Protein AF-E8NE59-F1 (afdb_monomer_lite)

Sequence (76 aa):
MDAVNPLMPAAYDLVWSGLAVVALGLAVWGIVSLSRSARRLSSTVVLIWALVILVVPVLGPVSWLFAGRRAGVART

Secondary structure (DSSP, 8-state):
-----TTSPPHHHHHHHHHHHHHHHHHHHHHHHHHHHGGGS-HHHHHHHHHHHHHHHHHHHHHHHHHHHHHHHT--

Structure (mmCIF, N/CA/C/O backbone):
data_AF-E8NE59-F1
#
_entry.id   AF-E8NE59-F1
#
loop_
_atom_site.group_PDB
_atom_site.id
_atom_site.type_symbol
_atom_site.label_atom_id
_atom_site.label_alt_id
_atom_site.label_comp_id
_atom_site.label_asym_id
_atom_site.label_entity_id
_atom_site.label_seq_id
_atom_site.pdbx_PDB_ins_code
_atom_site.Cartn_x
_atom_site.Cartn_y
_atom_site.Cartn_z
_atom_site.occupancy
_atom_site.B_iso_or_equiv
_atom_site.auth_seq_id
_atom_site.auth_comp_id
_atom_site.auth_asym_id
_atom_site.auth_atom_id
_atom_site.pdbx_PDB_model_num
ATOM 1 N N . MET A 1 1 ? 28.619 6.112 -25.972 1.00 47.38 1 MET A N 1
ATOM 2 C CA . MET A 1 1 ? 27.219 5.661 -25.872 1.00 47.38 1 MET A CA 1
ATOM 3 C C . MET A 1 1 ? 27.181 4.723 -24.691 1.00 47.38 1 MET A C 1
ATOM 5 O O . MET A 1 1 ? 27.756 3.647 -24.789 1.00 47.38 1 MET A O 1
ATOM 9 N N . ASP A 1 2 ? 26.657 5.179 -23.557 1.00 56.06 2 ASP A N 1
ATOM 10 C CA . ASP A 1 2 ? 26.605 4.370 -22.341 1.00 56.06 2 ASP A CA 1
ATOM 11 C C . ASP A 1 2 ? 25.777 3.117 -22.626 1.00 56.06 2 ASP A C 1
ATOM 13 O O . ASP A 1 2 ? 24.632 3.204 -23.073 1.00 56.06 2 ASP A O 1
ATOM 17 N N . ALA A 1 3 ? 26.389 1.945 -22.466 1.00 66.19 3 ALA A N 1
ATOM 18 C CA . ALA A 1 3 ? 25.726 0.675 -22.706 1.00 66.19 3 ALA A CA 1
ATOM 19 C C . ALA A 1 3 ? 24.611 0.505 -21.663 1.00 66.19 3 ALA A C 1
ATOM 21 O O . ALA A 1 3 ? 24.871 0.171 -20.507 1.00 66.19 3 ALA A O 1
ATOM 22 N N . VAL A 1 4 ? 23.367 0.776 -22.062 1.00 68.19 4 VAL A N 1
ATOM 23 C CA . VAL A 1 4 ? 22.185 0.540 -21.230 1.00 68.19 4 VAL A CA 1
ATOM 24 C C . VAL A 1 4 ? 22.059 -0.966 -21.042 1.00 68.19 4 VAL A C 1
ATOM 26 O O . VAL A 1 4 ? 21.723 -1.687 -21.978 1.00 68.19 4 VAL A O 1
ATOM 29 N N . ASN A 1 5 ? 22.389 -1.446 -19.843 1.00 72.06 5 ASN A N 1
ATOM 30 C CA . ASN A 1 5 ? 22.297 -2.860 -19.508 1.00 72.06 5 ASN A CA 1
ATOM 31 C C . ASN A 1 5 ? 20.814 -3.284 -19.491 1.00 72.06 5 ASN A C 1
ATOM 33 O O . ASN A 1 5 ? 20.085 -2.838 -18.604 1.00 72.06 5 ASN A O 1
ATOM 37 N N . PRO A 1 6 ? 20.360 -4.157 -20.411 1.00 72.88 6 PRO A N 1
ATOM 38 C CA . PRO A 1 6 ? 18.955 -4.554 -20.514 1.00 72.88 6 PRO A CA 1
ATOM 39 C C . PRO A 1 6 ? 18.477 -5.419 -19.338 1.00 72.88 6 PRO A C 1
ATOM 41 O O . PRO A 1 6 ? 17.281 -5.659 -19.205 1.00 72.88 6 PRO A O 1
ATOM 44 N N . LEU A 1 7 ? 19.396 -5.902 -18.495 1.00 74.31 7 LEU A N 1
ATOM 45 C CA . LEU A 1 7 ? 19.075 -6.665 -17.286 1.00 74.31 7 LEU A CA 1
ATOM 46 C C . LEU A 1 7 ? 18.842 -5.774 -16.061 1.00 74.31 7 LEU A C 1
ATOM 48 O O . LEU A 1 7 ? 18.331 -6.254 -15.051 1.00 74.31 7 LEU A O 1
ATOM 52 N N . MET A 1 8 ? 19.222 -4.496 -16.127 1.00 71.81 8 MET A N 1
ATOM 53 C CA . MET A 1 8 ? 18.939 -3.549 -15.055 1.00 71.81 8 MET A CA 1
ATOM 54 C C . MET A 1 8 ? 17.554 -2.941 -15.290 1.00 71.81 8 MET A C 1
ATOM 56 O O . MET A 1 8 ? 17.329 -2.383 -16.366 1.00 71.81 8 MET A O 1
ATOM 60 N N . PRO A 1 9 ? 16.635 -3.013 -14.307 1.00 72.31 9 PRO A N 1
ATOM 61 C CA . PRO A 1 9 ? 15.373 -2.288 -14.382 1.00 72.31 9 PRO A CA 1
ATOM 62 C C . PRO A 1 9 ? 15.646 -0.817 -14.674 1.00 72.31 9 PRO A C 1
ATOM 64 O O . PRO A 1 9 ? 16.622 -0.251 -14.162 1.00 72.31 9 PRO A O 1
ATOM 67 N N . 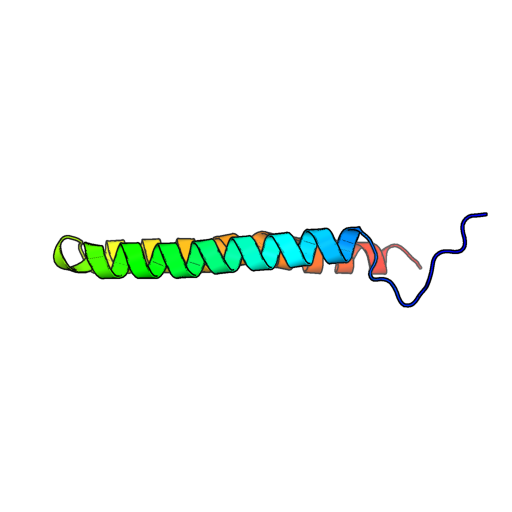ALA A 1 10 ? 14.790 -0.181 -15.473 1.00 83.19 10 ALA A N 1
ATOM 68 C CA . ALA A 1 10 ? 14.938 1.243 -15.702 1.00 83.19 10 ALA A CA 1
ATOM 69 C C . ALA A 1 10 ? 14.846 1.971 -14.353 1.00 83.19 10 ALA A C 1
ATOM 71 O O . ALA A 1 10 ? 14.109 1.556 -13.456 1.00 83.19 10 ALA A O 1
ATOM 72 N N . ALA A 1 11 ? 15.555 3.094 -14.200 1.00 79.69 11 ALA A N 1
ATOM 73 C CA . ALA A 1 11 ? 15.469 3.906 -12.981 1.00 79.69 11 ALA A CA 1
ATOM 74 C C . ALA A 1 11 ? 14.007 4.246 -12.624 1.00 79.69 11 ALA A C 1
ATOM 76 O O . ALA A 1 11 ? 13.634 4.292 -11.455 1.00 79.69 11 ALA A O 1
ATOM 77 N N . TYR A 1 12 ? 13.168 4.397 -13.652 1.00 77.31 12 TYR A N 1
ATOM 78 C CA . TYR A 1 12 ? 11.721 4.524 -13.545 1.00 77.31 12 TYR A CA 1
ATOM 79 C C . TYR A 1 12 ? 11.065 3.362 -12.780 1.00 77.31 12 TYR A C 1
ATOM 81 O O . TYR A 1 12 ? 10.346 3.605 -11.812 1.00 77.31 12 TYR A O 1
ATOM 89 N N . ASP A 1 13 ? 11.342 2.111 -13.155 1.00 82.69 13 ASP A N 1
ATOM 90 C CA . ASP A 1 13 ? 10.762 0.920 -12.518 1.00 82.69 13 ASP A CA 1
ATOM 91 C C . ASP A 1 13 ? 11.149 0.837 -11.038 1.00 82.69 13 ASP A C 1
ATOM 93 O O . ASP A 1 13 ? 10.336 0.466 -10.186 1.00 82.69 13 ASP A O 1
ATOM 97 N N . LEU A 1 14 ? 12.381 1.242 -10.722 1.00 86.19 14 LEU A N 1
ATOM 98 C CA . LEU A 1 14 ? 12.899 1.274 -9.359 1.00 86.19 14 LEU A CA 1
ATOM 99 C C . LEU A 1 14 ? 12.179 2.325 -8.500 1.00 86.19 14 LEU A C 1
ATOM 101 O O . LEU A 1 14 ? 11.796 2.034 -7.367 1.00 86.19 14 LEU A O 1
ATOM 105 N N . VAL A 1 15 ? 11.938 3.520 -9.051 1.00 88.06 15 VAL A N 1
ATOM 106 C CA . VAL A 1 15 ? 11.189 4.593 -8.375 1.00 88.06 15 VAL A CA 1
ATOM 107 C C . VAL A 1 15 ? 9.750 4.161 -8.099 1.00 88.06 15 VAL A C 1
ATOM 109 O O . VAL A 1 15 ? 9.277 4.314 -6.973 1.00 88.06 15 VAL A O 1
ATOM 112 N N . TRP A 1 16 ? 9.060 3.574 -9.080 1.00 83.94 16 TRP A N 1
ATOM 113 C CA . TRP A 1 16 ? 7.679 3.114 -8.889 1.00 83.94 16 TRP A CA 1
ATOM 114 C C . TRP A 1 16 ? 7.569 1.951 -7.917 1.00 83.94 16 TRP A C 1
ATOM 116 O O . TRP A 1 16 ? 6.657 1.936 -7.091 1.00 83.94 16 TRP A O 1
ATOM 126 N N . SER A 1 17 ? 8.514 1.014 -7.962 1.00 85.44 17 SER A N 1
ATOM 127 C CA . SER A 1 17 ? 8.571 -0.091 -7.005 1.00 85.44 17 SER A CA 1
ATOM 128 C C . SER A 1 17 ? 8.811 0.424 -5.587 1.00 85.44 17 SER A C 1
ATOM 130 O O . SER A 1 17 ? 8.101 0.037 -4.660 1.00 85.44 17 SER A O 1
ATOM 132 N N . GLY A 1 18 ? 9.751 1.359 -5.414 1.00 90.06 18 GLY A N 1
ATOM 133 C CA . GLY A 1 18 ? 9.990 2.018 -4.131 1.00 90.06 18 GLY A CA 1
ATOM 134 C C . GLY A 1 18 ? 8.748 2.748 -3.617 1.00 90.06 18 GLY A C 1
ATOM 135 O O . GLY A 1 18 ? 8.364 2.575 -2.459 1.00 90.06 18 GLY A O 1
ATOM 136 N N . LEU A 1 19 ? 8.066 3.500 -4.487 1.00 89.00 19 LEU A N 1
ATOM 137 C CA . LEU A 1 19 ? 6.835 4.205 -4.138 1.00 89.00 19 LEU A CA 1
ATOM 138 C C . LEU A 1 19 ? 5.721 3.234 -3.723 1.00 89.00 19 LEU A C 1
ATOM 140 O O . LEU A 1 19 ? 5.038 3.483 -2.731 1.00 89.00 19 LEU A O 1
ATOM 144 N N . ALA A 1 20 ? 5.574 2.105 -4.422 1.00 86.88 20 ALA A N 1
ATOM 145 C CA . ALA A 1 20 ? 4.610 1.063 -4.077 1.00 86.88 20 ALA A CA 1
ATOM 146 C C . ALA A 1 20 ? 4.895 0.444 -2.698 1.00 86.88 20 ALA A C 1
ATOM 148 O O . ALA A 1 20 ? 3.969 0.252 -1.909 1.00 86.88 20 ALA A O 1
ATOM 149 N N . VAL A 1 21 ? 6.166 0.185 -2.372 1.00 89.50 21 VAL A N 1
ATOM 150 C CA . VAL A 1 21 ? 6.570 -0.346 -1.059 1.00 89.50 21 VAL A CA 1
ATOM 151 C C . VAL A 1 21 ? 6.261 0.647 0.063 1.00 89.50 21 VAL A C 1
ATOM 153 O O . VAL A 1 21 ? 5.679 0.261 1.078 1.00 89.50 21 VAL A O 1
ATOM 156 N N . VAL A 1 22 ? 6.593 1.930 -0.116 1.00 89.94 22 VAL A N 1
ATOM 157 C CA . VAL A 1 22 ? 6.278 2.981 0.869 1.00 89.94 22 VAL A CA 1
ATOM 158 C C . VAL A 1 22 ? 4.768 3.100 1.067 1.00 89.94 22 VAL A C 1
ATOM 160 O O . VAL A 1 22 ? 4.288 3.135 2.200 1.00 89.94 22 VAL A O 1
ATOM 163 N N . ALA A 1 23 ? 4.014 3.110 -0.030 1.00 88.19 23 ALA A N 1
ATOM 164 C CA . ALA A 1 23 ? 2.563 3.196 -0.012 1.00 88.19 23 ALA A CA 1
ATOM 165 C C . ALA A 1 23 ? 1.925 2.004 0.728 1.00 88.19 23 ALA A C 1
ATOM 167 O O . ALA A 1 23 ? 1.037 2.196 1.560 1.00 88.19 23 ALA A O 1
ATOM 168 N N . LEU A 1 24 ? 2.429 0.785 0.503 1.00 87.00 24 LEU A N 1
ATOM 169 C CA . LEU A 1 24 ? 2.005 -0.414 1.228 1.00 87.00 24 LEU A CA 1
ATOM 170 C C . LEU A 1 24 ? 2.330 -0.324 2.726 1.00 87.00 24 LEU A C 1
ATOM 172 O O . LEU A 1 24 ? 1.477 -0.637 3.557 1.00 87.00 24 LEU A O 1
ATOM 176 N N . GLY A 1 25 ? 3.533 0.130 3.085 1.00 88.38 25 GLY A N 1
ATOM 177 C CA . GLY A 1 25 ? 3.935 0.309 4.482 1.00 88.38 25 GLY A CA 1
ATOM 178 C C . GLY A 1 25 ? 3.037 1.301 5.225 1.00 88.38 25 GLY A C 1
ATOM 179 O O . GLY A 1 25 ? 2.575 1.015 6.332 1.00 88.38 25 GLY A O 1
ATOM 180 N N . LEU A 1 26 ? 2.717 2.431 4.587 1.00 86.69 26 LEU A N 1
ATOM 181 C CA . LEU A 1 26 ? 1.761 3.407 5.111 1.00 86.69 26 LEU A CA 1
ATOM 182 C C . LEU A 1 26 ? 0.354 2.819 5.234 1.00 86.69 26 LEU A C 1
ATOM 184 O O . LEU A 1 26 ? -0.331 3.108 6.214 1.00 86.69 26 LEU A O 1
ATOM 188 N N . ALA A 1 27 ? -0.066 1.969 4.294 1.00 86.12 27 ALA A N 1
ATOM 189 C CA . ALA A 1 27 ? -1.369 1.323 4.364 1.00 86.12 27 ALA A CA 1
ATOM 190 C C . ALA A 1 27 ? -1.481 0.362 5.555 1.00 86.12 27 ALA A C 1
ATOM 192 O O . ALA A 1 27 ? -2.423 0.448 6.346 1.00 86.12 27 ALA A O 1
ATOM 193 N N . VAL A 1 28 ? -0.479 -0.503 5.734 1.00 87.94 28 VAL A N 1
ATOM 194 C CA . VAL A 1 28 ? -0.403 -1.424 6.877 1.00 87.94 28 VAL A CA 1
ATOM 195 C C . VAL A 1 28 ? -0.368 -0.646 8.188 1.00 87.94 28 VAL A C 1
ATOM 197 O O . VAL A 1 28 ? -1.148 -0.938 9.095 1.00 87.94 28 VAL A O 1
ATOM 200 N N . TRP A 1 29 ? 0.484 0.378 8.287 1.00 88.94 29 TRP A N 1
ATOM 201 C CA . TRP A 1 29 ? 0.537 1.223 9.477 1.00 88.94 29 TRP A CA 1
ATOM 202 C C . TRP A 1 29 ? -0.816 1.892 9.730 1.00 88.94 29 TRP A C 1
ATOM 204 O O . TRP A 1 29 ? -1.345 1.791 10.837 1.00 88.94 29 TRP A O 1
ATOM 214 N N . GLY A 1 30 ? -1.429 2.503 8.718 1.00 85.56 30 GLY A N 1
ATOM 215 C CA . GLY A 1 30 ? -2.741 3.131 8.829 1.00 85.56 30 GLY A CA 1
ATOM 216 C C . GLY A 1 30 ? -3.792 2.181 9.406 1.00 85.56 30 GLY A C 1
ATOM 217 O O . GLY A 1 30 ? -4.457 2.527 10.381 1.00 85.56 30 GLY A O 1
ATOM 218 N N . ILE A 1 31 ? -3.880 0.953 8.890 1.00 84.19 31 ILE A N 1
ATOM 219 C CA . ILE A 1 31 ? -4.812 -0.076 9.380 1.00 84.19 31 ILE A CA 1
ATOM 220 C C . ILE A 1 31 ? -4.483 -0.500 10.822 1.00 84.19 31 ILE A C 1
ATOM 222 O O . ILE A 1 31 ? -5.385 -0.651 11.650 1.00 84.19 31 ILE A O 1
ATOM 226 N N . VAL A 1 32 ? -3.204 -0.658 11.176 1.00 86.62 32 VAL A N 1
ATOM 227 C CA . VAL A 1 32 ? -2.788 -0.994 12.552 1.00 86.62 32 VAL A CA 1
ATOM 228 C C . VAL A 1 32 ? -3.116 0.145 13.524 1.00 86.62 32 VAL A C 1
ATOM 230 O O . VAL A 1 32 ? -3.627 -0.090 14.617 1.00 86.62 32 VAL A O 1
ATOM 233 N N . SER A 1 33 ? -2.868 1.392 13.133 1.00 85.69 33 SER A N 1
ATOM 234 C CA . SER A 1 33 ? -3.200 2.580 13.924 1.00 85.69 33 SER A CA 1
ATOM 235 C C . SER A 1 33 ? -4.712 2.713 14.122 1.00 85.69 33 SER A C 1
ATOM 237 O O . SER A 1 33 ? -5.201 2.953 15.234 1.00 85.69 33 SER A O 1
ATOM 239 N N . LEU A 1 34 ? -5.468 2.472 13.051 1.00 84.38 34 LEU A N 1
ATOM 240 C CA . LEU A 1 34 ? -6.918 2.535 13.052 1.00 84.38 34 LEU A CA 1
ATOM 241 C C . LEU A 1 34 ? -7.531 1.420 13.900 1.00 84.38 34 LEU A C 1
ATOM 243 O O . LEU A 1 34 ? -8.400 1.700 14.716 1.00 84.38 34 LEU A O 1
ATOM 247 N N . SER A 1 35 ? -7.046 0.183 13.786 1.00 83.31 35 SER A N 1
ATOM 248 C CA . SER A 1 35 ? -7.514 -0.943 14.609 1.00 83.31 35 SER A CA 1
ATOM 249 C C . SER A 1 35 ? -7.212 -0.741 16.096 1.00 83.31 35 SER A C 1
ATOM 251 O O . SER A 1 35 ? -8.061 -1.028 16.941 1.00 83.31 35 SER A O 1
ATOM 253 N N . ARG A 1 36 ? -6.059 -0.147 16.437 1.00 85.88 36 ARG A N 1
ATOM 254 C CA . ARG A 1 36 ? -5.746 0.278 17.815 1.00 85.88 36 ARG A CA 1
ATOM 255 C C . ARG A 1 36 ? -6.717 1.342 18.334 1.00 85.88 36 ARG A C 1
ATOM 257 O O . ARG A 1 36 ? -7.058 1.327 19.517 1.00 85.88 36 ARG A O 1
ATOM 264 N N . SER A 1 37 ? -7.180 2.231 17.459 1.00 83.38 37 SER A N 1
ATOM 265 C CA . SER A 1 37 ? -8.077 3.346 17.797 1.00 83.38 37 SER A CA 1
ATOM 266 C C . SER A 1 37 ? -9.566 3.005 17.656 1.00 83.38 37 SER A C 1
ATOM 268 O O . SER A 1 37 ? -10.413 3.738 18.164 1.00 83.38 37 SER A O 1
ATOM 270 N N . ALA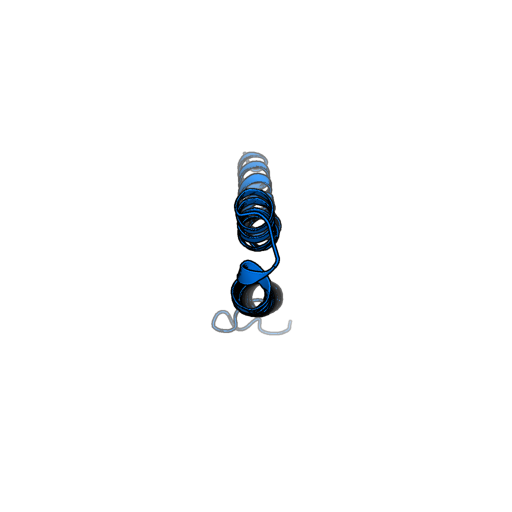 A 1 38 ? -9.900 1.874 17.027 1.00 79.81 38 ALA A N 1
ATOM 271 C CA . ALA A 1 38 ? -1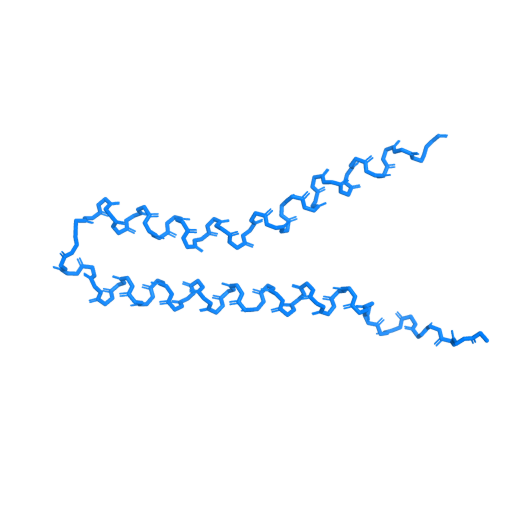1.260 1.497 16.649 1.00 79.81 38 ALA A CA 1
ATOM 272 C C . ALA A 1 38 ? -12.217 1.400 17.843 1.00 79.81 38 ALA A C 1
ATOM 274 O O . ALA A 1 38 ? -13.388 1.728 17.712 1.00 79.81 38 ALA A O 1
ATOM 275 N N . ARG A 1 39 ? -11.718 1.046 19.038 1.00 81.25 39 ARG A N 1
ATOM 276 C CA . ARG A 1 39 ? -12.531 1.007 20.269 1.00 81.25 39 ARG A CA 1
ATOM 277 C C . ARG A 1 39 ? -13.126 2.362 20.671 1.00 81.25 39 ARG A C 1
ATOM 279 O O . ARG A 1 39 ? -14.036 2.392 21.489 1.00 81.25 39 ARG A O 1
ATOM 286 N N . ARG A 1 40 ? -12.591 3.472 20.154 1.00 84.00 40 ARG A N 1
ATOM 287 C CA . ARG A 1 40 ? -13.044 4.840 20.454 1.00 84.00 40 ARG A CA 1
ATOM 288 C C . ARG A 1 40 ? -13.770 5.503 19.281 1.00 84.00 40 ARG A C 1
ATOM 290 O O . ARG A 1 40 ? -14.216 6.636 19.421 1.00 84.00 40 ARG A O 1
ATOM 297 N N . LEU A 1 41 ? -13.860 4.834 18.132 1.00 82.62 41 LEU A N 1
ATOM 298 C CA . LEU A 1 41 ? -14.401 5.390 16.895 1.00 82.62 41 LEU A CA 1
ATOM 299 C C . LEU A 1 41 ? -15.690 4.668 16.499 1.00 82.62 41 LEU A C 1
ATOM 301 O O . LEU A 1 41 ? -15.855 3.477 16.748 1.00 82.62 41 LEU A O 1
ATOM 305 N N . SER A 1 42 ? -16.591 5.388 15.832 1.00 86.75 42 SER A N 1
ATOM 306 C CA . SER A 1 42 ? -17.751 4.773 15.182 1.00 86.75 42 SER A CA 1
ATOM 307 C C . SER A 1 42 ? -17.301 3.839 14.051 1.00 86.75 42 SER A C 1
ATOM 309 O O . SER A 1 42 ? -16.374 4.164 13.302 1.00 86.75 42 SER A O 1
ATOM 311 N N . SER A 1 43 ? -17.983 2.702 13.887 1.00 83.00 43 SER A N 1
ATOM 312 C CA . SER A 1 43 ? -17.677 1.696 12.859 1.00 83.00 43 SER A CA 1
ATOM 313 C C . SER A 1 43 ? -17.664 2.278 11.442 1.00 83.00 43 SER A C 1
ATOM 315 O O . SER A 1 43 ? -16.816 1.904 10.636 1.00 83.00 43 SER A O 1
ATOM 317 N N . THR A 1 44 ? -18.536 3.248 11.148 1.00 83.50 44 THR A N 1
ATOM 318 C CA . THR A 1 44 ? -18.570 3.937 9.848 1.00 83.50 44 THR A CA 1
ATOM 319 C C . THR A 1 44 ? -17.310 4.768 9.609 1.00 83.50 44 THR A C 1
ATOM 321 O O . THR A 1 44 ? -16.766 4.765 8.510 1.00 83.50 44 THR A O 1
ATOM 324 N N . VAL A 1 45 ? -16.802 5.445 10.644 1.00 82.44 45 VAL A N 1
ATOM 325 C CA . VAL A 1 45 ? -15.575 6.254 10.554 1.00 82.44 45 VAL A CA 1
ATOM 326 C C . VAL A 1 45 ? -14.364 5.355 10.310 1.00 82.44 45 VAL A C 1
ATOM 328 O O . VAL A 1 45 ? -13.523 5.669 9.471 1.00 82.44 45 VAL A O 1
ATOM 331 N N . VAL A 1 46 ? -14.307 4.207 10.988 1.00 86.00 46 VA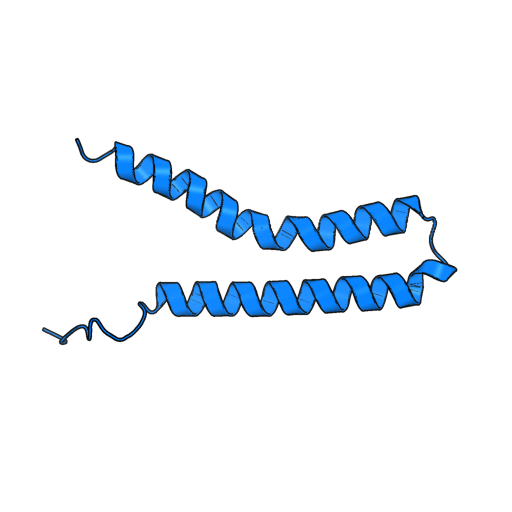L A N 1
ATOM 332 C CA . VAL A 1 46 ? -13.276 3.186 10.753 1.00 86.00 46 VAL A CA 1
ATOM 333 C C . VAL A 1 46 ? -13.350 2.653 9.321 1.00 86.00 46 VAL A C 1
ATOM 335 O O . VAL A 1 46 ? -12.326 2.567 8.649 1.00 86.00 46 VAL A O 1
ATOM 338 N N . LEU A 1 47 ? -14.546 2.352 8.814 1.00 86.44 47 LEU A N 1
ATOM 339 C CA . LEU A 1 47 ? -14.712 1.862 7.446 1.00 86.44 47 LEU A CA 1
ATOM 340 C C . LEU A 1 47 ? -14.235 2.884 6.403 1.00 86.44 47 LEU A C 1
ATOM 342 O O . LEU A 1 47 ? -13.499 2.520 5.489 1.00 86.44 47 LEU A O 1
ATOM 346 N N . ILE A 1 48 ? -14.602 4.161 6.560 1.00 89.06 48 ILE A N 1
ATOM 347 C CA . ILE A 1 48 ? -14.177 5.233 5.648 1.00 89.06 48 ILE A CA 1
ATOM 348 C C . ILE A 1 48 ? -12.652 5.358 5.643 1.00 89.06 48 ILE A C 1
ATOM 350 O O . ILE A 1 48 ? -12.044 5.364 4.575 1.00 89.06 48 ILE A O 1
ATOM 354 N N . TRP A 1 49 ? -12.017 5.410 6.817 1.00 85.31 49 TRP A N 1
ATOM 355 C CA . TRP A 1 49 ? -10.561 5.526 6.892 1.00 85.31 49 TRP A CA 1
ATOM 356 C C . TRP A 1 49 ? -9.845 4.307 6.317 1.00 85.31 49 TRP A C 1
ATOM 358 O O . TRP A 1 49 ? -8.867 4.477 5.595 1.00 85.31 49 TRP A O 1
ATOM 368 N N . ALA A 1 50 ? -10.347 3.095 6.561 1.00 86.19 50 ALA A N 1
ATOM 369 C CA . ALA A 1 50 ? -9.799 1.887 5.952 1.00 86.19 50 ALA A CA 1
ATOM 370 C C . ALA A 1 50 ? -9.874 1.942 4.416 1.00 86.19 50 ALA A C 1
ATOM 372 O O . ALA A 1 50 ? -8.885 1.654 3.744 1.00 86.19 50 ALA A O 1
ATOM 373 N N . LEU A 1 51 ? -11.011 2.372 3.858 1.00 87.25 51 LEU A N 1
ATOM 374 C CA . LEU A 1 51 ? -11.178 2.538 2.412 1.00 87.25 51 LEU A CA 1
ATOM 375 C C . LEU A 1 51 ? -10.229 3.597 1.843 1.00 87.25 51 LEU A C 1
ATOM 377 O O . LEU A 1 51 ? -9.582 3.345 0.833 1.00 87.25 51 LEU A O 1
ATOM 381 N N . VAL A 1 52 ? -10.092 4.753 2.497 1.00 85.44 52 VAL A N 1
ATOM 382 C CA . VAL A 1 52 ? -9.159 5.810 2.070 1.00 85.44 52 VAL A CA 1
ATOM 383 C C . VAL A 1 52 ? -7.723 5.289 2.050 1.00 85.44 52 VAL A C 1
ATOM 385 O O . VAL A 1 52 ? -7.024 5.452 1.051 1.00 85.44 52 VAL A O 1
ATOM 388 N N . ILE A 1 53 ? -7.305 4.611 3.120 1.00 86.31 53 ILE A N 1
ATOM 389 C CA . ILE A 1 53 ? -5.962 4.041 3.255 1.00 86.31 53 ILE A CA 1
ATOM 390 C C . ILE A 1 53 ? -5.671 3.013 2.149 1.00 86.31 53 ILE A C 1
ATOM 392 O O . ILE A 1 53 ? -4.546 2.950 1.660 1.00 86.31 53 ILE A O 1
ATOM 396 N N . LEU A 1 54 ? -6.671 2.229 1.735 1.00 84.50 54 LEU A N 1
ATOM 397 C CA . LEU A 1 54 ? -6.527 1.219 0.684 1.00 84.50 54 LEU A CA 1
ATOM 398 C C . LEU A 1 54 ? -6.599 1.796 -0.736 1.00 84.50 54 LEU A C 1
ATOM 400 O O . LEU A 1 54 ? -5.894 1.316 -1.620 1.00 84.50 54 LEU A O 1
ATOM 404 N N . VAL A 1 55 ? -7.436 2.809 -0.977 1.00 84.94 55 VAL A N 1
ATOM 405 C CA . VAL A 1 55 ? -7.695 3.344 -2.326 1.00 84.94 55 VAL A CA 1
ATOM 406 C C . VAL A 1 55 ? -6.630 4.347 -2.767 1.00 84.94 55 VAL A C 1
ATOM 408 O O . VAL A 1 55 ? -6.167 4.281 -3.901 1.00 84.94 55 VAL A O 1
ATOM 411 N N . VAL A 1 56 ? -6.197 5.258 -1.893 1.00 87.00 56 VAL A N 1
ATOM 412 C CA . VAL A 1 56 ? -5.167 6.265 -2.220 1.00 87.00 56 VAL A CA 1
ATOM 413 C C . VAL A 1 56 ? -3.896 5.671 -2.862 1.00 87.00 56 VAL A C 1
ATOM 415 O O . VAL A 1 56 ? -3.487 6.185 -3.906 1.00 87.00 56 VAL A O 1
ATOM 418 N N . PRO A 1 57 ? -3.277 4.594 -2.334 1.00 81.38 57 PRO A N 1
ATOM 419 C CA . PRO A 1 57 ? -2.032 4.058 -2.890 1.00 81.38 57 PRO A CA 1
ATOM 420 C C . PRO A 1 57 ? -2.184 3.438 -4.289 1.00 81.38 57 PRO A C 1
ATOM 422 O O . PRO A 1 57 ? -1.212 3.394 -5.041 1.00 81.38 57 PRO A O 1
ATOM 425 N N . VAL A 1 58 ? -3.386 2.996 -4.678 1.00 82.75 58 VAL A N 1
ATOM 426 C CA . VAL A 1 58 ? -3.633 2.413 -6.009 1.00 82.75 58 VAL A CA 1
ATOM 427 C C . VAL A 1 58 ? -3.985 3.450 -7.078 1.00 82.75 58 VAL A C 1
ATOM 429 O O . VAL A 1 58 ? -3.851 3.150 -8.262 1.00 82.75 58 VAL A O 1
ATOM 432 N N . LEU A 1 59 ? -4.354 4.686 -6.713 1.00 84.44 59 LEU A N 1
ATOM 433 C CA . LEU A 1 59 ? -4.717 5.727 -7.689 1.00 84.44 59 LEU A CA 1
ATOM 434 C C . LEU A 1 59 ? -3.574 6.072 -8.653 1.00 84.44 59 LEU A C 1
ATOM 436 O O . LEU A 1 59 ? -3.815 6.228 -9.849 1.00 84.44 59 LEU A O 1
ATOM 440 N N . GLY A 1 60 ? -2.336 6.147 -8.158 1.00 81.50 60 GLY A N 1
ATOM 441 C CA . GLY A 1 60 ? -1.146 6.397 -8.979 1.00 81.50 60 GLY A CA 1
ATOM 442 C C . GLY A 1 60 ? -0.953 5.327 -10.063 1.00 81.50 60 GLY A C 1
ATOM 443 O O . GLY A 1 60 ? -1.061 5.654 -11.249 1.00 81.50 60 GLY A O 1
ATOM 444 N N . PRO A 1 61 ? -0.756 4.048 -9.690 1.00 79.50 61 PRO A N 1
ATOM 445 C CA . PRO A 1 61 ? -0.643 2.943 -10.645 1.00 79.50 61 PRO A CA 1
ATOM 446 C C . PRO A 1 61 ? -1.822 2.857 -11.620 1.00 79.50 61 PRO A C 1
ATOM 448 O O . PRO A 1 61 ? -1.628 2.713 -12.826 1.00 79.50 61 PRO A O 1
ATOM 451 N N . VAL A 1 62 ? -3.051 3.003 -11.118 1.00 85.69 62 VAL A N 1
ATOM 452 C CA . VAL A 1 62 ? -4.267 2.946 -11.938 1.00 85.69 62 VAL A CA 1
ATOM 453 C C . VAL A 1 62 ? -4.298 4.087 -12.958 1.00 85.69 62 VAL A C 1
ATOM 455 O O . VAL A 1 62 ? -4.558 3.846 -14.137 1.00 85.69 62 VAL A O 1
ATOM 458 N N . SER A 1 63 ? -3.971 5.318 -12.551 1.00 84.94 63 SER A N 1
ATOM 459 C CA . SER A 1 63 ? -3.897 6.459 -13.471 1.00 84.94 63 SER A CA 1
ATOM 460 C C . SER A 1 63 ? -2.866 6.239 -14.581 1.00 84.94 63 SER A C 1
ATOM 462 O O . SER A 1 63 ? -3.152 6.531 -15.744 1.00 84.94 63 SER A O 1
ATOM 464 N N . TRP A 1 64 ? -1.712 5.643 -14.256 1.00 78.75 64 TRP A N 1
ATOM 465 C CA . TRP A 1 64 ? -0.678 5.335 -15.238 1.00 78.75 64 TRP A CA 1
ATOM 466 C C . TRP A 1 64 ? -1.117 4.249 -16.220 1.00 78.75 64 TRP A C 1
ATOM 468 O O . TRP A 1 64 ? -0.921 4.405 -17.422 1.00 78.75 64 TRP A O 1
ATOM 478 N N . LEU A 1 65 ? -1.792 3.194 -15.751 1.00 81.38 65 LEU A N 1
ATOM 479 C CA . LEU A 1 65 ? -2.357 2.161 -16.627 1.00 81.38 65 LEU A CA 1
ATOM 480 C C . LEU A 1 65 ? -3.348 2.753 -17.641 1.00 81.38 65 LEU A C 1
ATOM 482 O O . LEU A 1 65 ? -3.332 2.395 -18.821 1.00 81.38 65 LEU A O 1
ATOM 486 N N . PHE A 1 66 ? -4.194 3.691 -17.212 1.00 84.00 66 PHE A N 1
ATOM 487 C CA . PHE A 1 66 ? -5.126 4.370 -18.112 1.00 84.00 66 PHE A CA 1
ATOM 488 C C . PHE A 1 66 ? -4.439 5.371 -19.053 1.00 84.00 66 PHE A C 1
ATOM 490 O O . PHE A 1 66 ? -4.846 5.484 -20.211 1.00 84.00 66 PHE A O 1
ATOM 497 N N . ALA A 1 67 ? -3.391 6.064 -18.602 1.00 82.12 67 ALA A N 1
ATOM 498 C CA . ALA A 1 67 ? -2.608 6.976 -19.435 1.00 82.12 67 ALA A CA 1
ATOM 499 C C . ALA A 1 67 ? -1.766 6.226 -20.487 1.00 82.12 67 ALA A C 1
ATOM 501 O O . ALA A 1 67 ? -1.796 6.577 -21.667 1.00 82.12 67 ALA A O 1
ATOM 502 N N . GLY A 1 68 ? -1.084 5.146 -20.096 1.00 65.44 68 GLY A N 1
ATOM 503 C CA . GLY A 1 68 ? -0.274 4.300 -20.978 1.00 65.44 68 GLY A CA 1
ATOM 504 C C . GLY A 1 68 ? -1.098 3.628 -22.078 1.00 65.44 68 GLY A C 1
ATOM 505 O O . GLY A 1 68 ? -0.674 3.583 -23.233 1.00 65.44 68 GLY A O 1
ATOM 506 N N . ARG A 1 69 ? -2.336 3.217 -21.767 1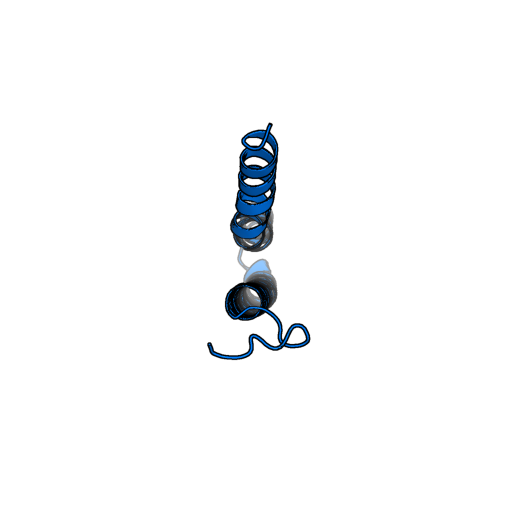.00 60.62 69 ARG A N 1
ATOM 507 C CA . ARG A 1 69 ? -3.300 2.737 -22.772 1.00 60.62 69 ARG A CA 1
ATOM 508 C C . ARG A 1 69 ? -3.627 3.778 -23.846 1.00 60.62 69 ARG A C 1
ATOM 510 O O . ARG A 1 69 ? -3.847 3.400 -24.989 1.00 60.62 69 ARG A O 1
ATOM 517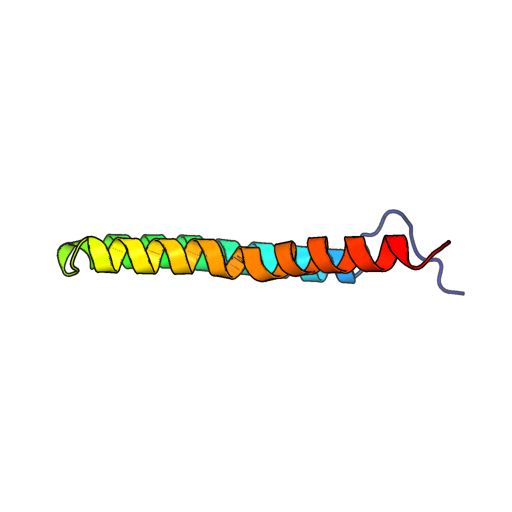 N N . ARG A 1 70 ? -3.677 5.069 -23.500 1.00 58.72 70 ARG A N 1
ATOM 518 C CA . ARG A 1 70 ? -3.929 6.153 -24.470 1.00 58.72 70 ARG A CA 1
ATOM 519 C C . ARG A 1 70 ? -2.689 6.464 -25.308 1.00 58.72 70 ARG A C 1
ATOM 521 O O . ARG A 1 70 ? -2.820 6.734 -26.496 1.00 58.72 70 ARG A O 1
ATOM 528 N N . ALA A 1 71 ? -1.496 6.361 -24.724 1.00 59.22 71 ALA A N 1
ATOM 529 C CA . ALA A 1 71 ? -0.236 6.577 -25.434 1.00 59.22 71 ALA A CA 1
ATOM 530 C C . ALA A 1 71 ? 0.077 5.475 -26.469 1.00 59.22 71 ALA A C 1
ATOM 532 O O . ALA A 1 71 ? 0.670 5.762 -27.505 1.00 59.22 71 ALA A O 1
ATOM 533 N N . GLY A 1 72 ? -0.350 4.229 -26.227 1.00 55.78 72 GLY A N 1
ATOM 534 C CA . GLY A 1 72 ? -0.211 3.127 -27.190 1.00 55.78 72 GLY A CA 1
ATOM 535 C C . GLY A 1 72 ? -1.105 3.253 -28.431 1.00 55.78 72 GLY A C 1
ATOM 536 O O . GLY A 1 72 ? -0.733 2.768 -29.492 1.00 55.78 72 GLY A O 1
ATOM 537 N N . VAL A 1 73 ? -2.246 3.943 -28.322 1.00 55.44 73 VAL A N 1
ATOM 538 C CA . VAL A 1 73 ? -3.185 4.174 -29.440 1.00 55.44 73 VAL A CA 1
ATOM 539 C C . VAL A 1 73 ? -2.715 5.309 -30.361 1.00 55.44 73 VAL A C 1
ATOM 541 O O . VAL A 1 73 ? -3.090 5.347 -31.523 1.00 55.44 73 VAL A O 1
ATOM 544 N N . ALA A 1 74 ? -1.846 6.205 -29.884 1.00 51.88 74 ALA A N 1
ATOM 545 C CA . ALA A 1 74 ? -1.319 7.326 -30.669 1.00 51.88 74 ALA A CA 1
ATOM 546 C C . ALA A 1 74 ? -0.151 6.952 -31.612 1.00 51.88 74 ALA A C 1
ATOM 548 O O . ALA A 1 74 ? 0.450 7.838 -32.215 1.00 51.88 74 ALA A O 1
ATOM 549 N N . ARG A 1 75 ? 0.195 5.661 -31.735 1.00 52.66 75 ARG A N 1
ATOM 550 C CA . ARG A 1 75 ? 1.166 5.150 -32.718 1.00 52.66 75 ARG A CA 1
ATOM 551 C C . ARG A 1 75 ? 0.483 4.226 -33.730 1.00 52.66 75 ARG A C 1
ATOM 553 O O . ARG A 1 75 ? 0.695 3.017 -33.703 1.00 52.66 75 ARG A O 1
ATOM 560 N N . THR A 1 76 ? -0.312 4.810 -34.618 1.00 48.59 76 THR A N 1
ATOM 561 C CA . THR A 1 76 ? -0.708 4.241 -35.919 1.00 48.59 76 THR A CA 1
ATOM 562 C C . THR A 1 76 ? -0.686 5.362 -36.935 1.00 48.59 76 THR A C 1
ATOM 564 O O . THR A 1 76 ? -0.062 5.172 -37.996 1.00 48.59 76 THR A O 1
#

Organism: Microbacterium testaceum (strain StLB037) (NCBI:txid979556)

pLDDT: mean 79.37, std 11.03, range [47.38, 90.06]

Foldseek 3Di:
DPPPDPPDDDPVVVVLVVLLVVLVVQLVVQLVVLVVCVVVDDPVVSVVSNCCSVVVSCPVVVVVVVVVVVVVVVPD

Radius of gyration: 18.48 Å; chains: 1; bounding box: 46×14×56 Å

InterPro domains:
  IPR027379 Cardiolipin synthase N-terminal [PF13396] (26-69)